Protein AF-A0A828UDC1-F1 (afdb_monomer_lite)

Foldseek 3Di:
DPPDPLLVVLCVVQVPPPPVDNVVSVVSSVQSSLCVVVPPDDSVVSD

Radius of gyration: 10.99 Å; chains: 1; bounding box: 25×17×34 Å

Organism: NCBI:txid868141

InterPro domains:
  IPR012337 Ribonuclease H-like superfamily [SSF53098] (1-47)
  IPR014735 Transposase, Tn5-like, N-terminal [NF049926] (8-43)
  IPR014735 Transposase, Tn5-like, N-terminal [PF14706] (8-46)
  IPR038215 Transposase, Tn5-like, N-terminal domain superfamily [G3DSA:1.10.246.40] (1-47)

Secondary structure (DSSP, 8-state):
---TTHHHHHHHHHTT---SSHHHHHHHHHHHHHHHHTTTS-GGGG-

Structure (mmCIF, N/CA/C/O backbone):
data_AF-A0A828UDC1-F1
#
_entry.id   AF-A0A828UDC1-F1
#
loop_
_atom_site.group_PDB
_atom_site.id
_atom_site.type_symbol
_atom_site.label_atom_id
_atom_site.label_alt_id
_atom_site.label_comp_id
_atom_site.label_asym_id
_atom_site.label_entity_id
_atom_site.label_seq_id
_atom_site.pdbx_PDB_ins_code
_atom_site.Cartn_x
_atom_site.Cartn_y
_atom_site.Cartn_z
_atom_site.occupancy
_atom_site.B_iso_or_equiv
_atom_site.auth_seq_id
_atom_site.auth_comp_id
_atom_site.auth_asym_id
_atom_site.auth_atom_id
_atom_site.pdbx_PDB_model_num
ATOM 1 N N . MET A 1 1 ? 5.016 -4.512 -22.187 1.00 41.34 1 MET A N 1
ATOM 2 C CA . MET A 1 1 ? 5.722 -4.809 -20.922 1.00 41.34 1 MET A CA 1
ATOM 3 C C . MET A 1 1 ? 4.762 -4.477 -19.791 1.00 41.34 1 MET A C 1
ATOM 5 O O . MET A 1 1 ? 4.170 -3.407 -19.816 1.00 41.34 1 MET A O 1
ATOM 9 N N . VAL A 1 2 ? 4.512 -5.450 -18.920 1.00 44.91 2 VAL A N 1
ATOM 10 C CA . VAL A 1 2 ? 3.406 -5.549 -17.951 1.00 44.91 2 VAL A CA 1
ATOM 11 C C . VAL A 1 2 ? 3.571 -4.535 -16.806 1.00 44.91 2 VAL A C 1
ATOM 13 O O . VAL A 1 2 ? 3.931 -4.895 -15.696 1.00 44.91 2 VAL A O 1
ATOM 16 N N . LEU A 1 3 ? 3.372 -3.243 -17.076 1.00 51.00 3 LEU A N 1
ATOM 17 C CA . LEU A 1 3 ? 3.336 -2.200 -16.035 1.00 51.00 3 LEU A CA 1
ATOM 18 C C . LEU A 1 3 ? 1.959 -2.091 -15.362 1.00 51.00 3 LEU A C 1
ATOM 20 O O . LEU A 1 3 ? 1.809 -1.387 -14.369 1.00 51.00 3 LEU A O 1
ATOM 24 N N . SER A 1 4 ? 0.951 -2.768 -15.913 1.00 55.75 4 SER A N 1
ATOM 25 C CA . SER A 1 4 ? -0.440 -2.434 -15.637 1.00 55.75 4 SER A CA 1
ATOM 26 C C . SER A 1 4 ? -1.013 -2.944 -14.332 1.00 55.75 4 SER A C 1
ATOM 28 O O . SER A 1 4 ? -2.143 -2.555 -14.087 1.00 55.75 4 SER A O 1
ATOM 30 N N . ASP A 1 5 ? -0.325 -3.714 -13.473 1.00 79.38 5 ASP A N 1
ATOM 31 C CA . ASP A 1 5 ? -0.959 -3.950 -12.169 1.00 79.38 5 ASP A CA 1
ATOM 32 C C . ASP A 1 5 ? -0.096 -4.415 -10.993 1.00 79.38 5 ASP A C 1
ATOM 34 O O . ASP A 1 5 ? -0.411 -5.376 -10.295 1.00 79.38 5 ASP A O 1
ATOM 38 N N . CYS A 1 6 ? 0.976 -3.684 -10.673 1.00 90.75 6 CYS A N 1
ATOM 39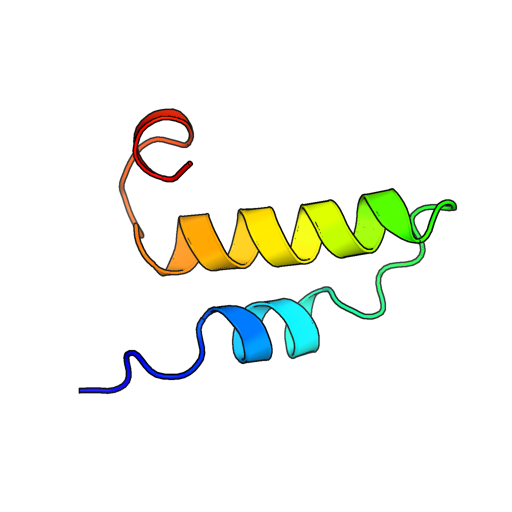 C CA . CYS A 1 6 ? 1.611 -3.862 -9.358 1.00 90.75 6 CYS A CA 1
ATOM 40 C C . CYS A 1 6 ? 0.616 -3.614 -8.206 1.00 90.75 6 CYS A C 1
ATOM 42 O O . CYS A 1 6 ? 0.785 -4.174 -7.124 1.00 90.75 6 CYS A O 1
ATOM 44 N N . TYR A 1 7 ? -0.425 -2.802 -8.437 1.00 92.06 7 TYR A N 1
ATOM 45 C CA . TYR A 1 7 ? -1.510 -2.612 -7.482 1.00 92.06 7 TYR A CA 1
ATOM 46 C C . TYR A 1 7 ? -2.427 -3.832 -7.400 1.00 92.06 7 TYR A C 1
ATOM 48 O O . TYR A 1 7 ? -2.626 -4.315 -6.290 1.00 92.06 7 TYR A O 1
ATOM 56 N N . SER A 1 8 ? -2.943 -4.377 -8.510 1.00 92.25 8 SER A N 1
ATOM 57 C CA . SER A 1 8 ? -3.768 -5.594 -8.436 1.00 92.25 8 SER A CA 1
ATOM 58 C C . SER A 1 8 ? -2.982 -6.787 -7.928 1.00 92.25 8 SER A C 1
ATOM 60 O O . SER A 1 8 ? -3.507 -7.492 -7.078 1.00 92.25 8 SER A O 1
ATOM 62 N N . TRP A 1 9 ? -1.707 -6.950 -8.297 1.00 93.88 9 TRP A N 1
ATOM 63 C CA . TRP A 1 9 ? -0.843 -7.944 -7.655 1.00 93.88 9 TRP A CA 1
ATOM 64 C C . TRP A 1 9 ? -0.797 -7.732 -6.135 1.00 93.88 9 TRP A C 1
ATOM 66 O O . TRP A 1 9 ? -1.084 -8.647 -5.366 1.00 93.88 9 TRP A O 1
ATOM 76 N N . ALA A 1 10 ? -0.503 -6.513 -5.673 1.00 94.94 10 ALA A N 1
ATOM 77 C CA . ALA A 1 10 ? -0.442 -6.226 -4.242 1.00 94.94 10 ALA A CA 1
ATOM 78 C C . ALA A 1 10 ? -1.803 -6.414 -3.550 1.00 94.94 10 ALA A C 1
ATOM 80 O O . ALA A 1 10 ? -1.857 -6.831 -2.394 1.00 94.94 10 ALA A O 1
ATOM 81 N N . ASN A 1 11 ? -2.904 -6.123 -4.237 1.00 94.62 11 ASN A N 1
ATOM 82 C CA . ASN A 1 11 ? -4.255 -6.285 -3.722 1.00 94.62 11 ASN A CA 1
ATOM 83 C C . ASN A 1 11 ? -4.661 -7.764 -3.647 1.00 94.62 11 ASN A C 1
ATOM 85 O O . ASN A 1 11 ? -5.248 -8.172 -2.651 1.00 94.62 11 ASN A O 1
ATOM 89 N N . GLU A 1 12 ? -4.299 -8.579 -4.634 1.00 95.81 12 GLU A N 1
ATOM 90 C CA . GLU A 1 12 ? -4.486 -10.033 -4.611 1.00 95.81 12 GLU A CA 1
ATOM 91 C C . GLU A 1 12 ? -3.698 -10.677 -3.464 1.00 95.81 12 GLU A C 1
ATOM 93 O O . GLU A 1 12 ? -4.228 -11.530 -2.754 1.00 95.81 12 GLU A O 1
ATOM 98 N N . GLN A 1 13 ? -2.455 -10.239 -3.234 1.00 95.88 13 GLN A N 1
ATOM 99 C CA . GLN A 1 13 ? -1.610 -10.798 -2.174 1.00 95.88 13 GLN A CA 1
ATOM 100 C C . GLN A 1 13 ? -1.989 -10.298 -0.770 1.00 95.88 13 GLN A C 1
ATOM 102 O O . GLN A 1 13 ? -1.979 -11.070 0.188 1.00 95.88 13 GLN A O 1
ATOM 107 N N . PHE A 1 14 ? -2.313 -9.008 -0.619 1.00 96.25 14 PHE A N 1
ATOM 108 C CA . PHE A 1 14 ? -2.417 -8.356 0.695 1.00 96.25 14 PHE A CA 1
ATOM 109 C C . PHE A 1 14 ? -3.776 -7.708 0.993 1.00 96.25 14 PHE A C 1
ATOM 111 O O . PHE A 1 14 ? -4.014 -7.303 2.134 1.00 96.25 14 PHE A O 1
ATOM 118 N N . GLY A 1 15 ? -4.697 -7.629 0.030 1.00 94.88 15 GLY A N 1
ATOM 119 C CA . GLY A 1 15 ? -6.000 -6.964 0.183 1.00 94.88 15 GLY A CA 1
ATOM 120 C C . GLY A 1 15 ? -6.916 -7.610 1.226 1.00 94.88 15 GLY A C 1
ATOM 121 O O . GLY A 1 15 ? -7.792 -6.950 1.783 1.00 94.88 15 GLY A O 1
ATOM 122 N N . HIS A 1 16 ? -6.672 -8.877 1.562 1.00 95.69 16 HIS A N 1
ATOM 123 C CA . HIS A 1 16 ? -7.436 -9.629 2.559 1.00 95.69 16 HIS A CA 1
ATOM 124 C C . HIS A 1 16 ? -6.770 -9.678 3.945 1.00 95.69 16 HIS A C 1
ATOM 126 O O . HIS A 1 16 ? -7.262 -10.364 4.846 1.00 95.69 16 HIS A O 1
ATOM 132 N N . ALA A 1 17 ? -5.666 -8.951 4.155 1.00 95.94 17 ALA A N 1
ATOM 133 C CA . ALA A 1 17 ? -4.967 -8.940 5.435 1.00 95.94 17 ALA A CA 1
ATOM 134 C C . ALA A 1 17 ? -5.849 -8.349 6.552 1.00 95.94 17 ALA A C 1
ATOM 136 O O . ALA A 1 17 ? -6.364 -7.233 6.453 1.00 95.94 17 ALA A O 1
ATOM 137 N N . ARG A 1 18 ? -5.997 -9.087 7.657 1.00 94.88 18 ARG A N 1
ATOM 138 C CA . ARG A 1 18 ? -6.806 -8.692 8.821 1.00 94.88 18 ARG A CA 1
ATOM 139 C C . ARG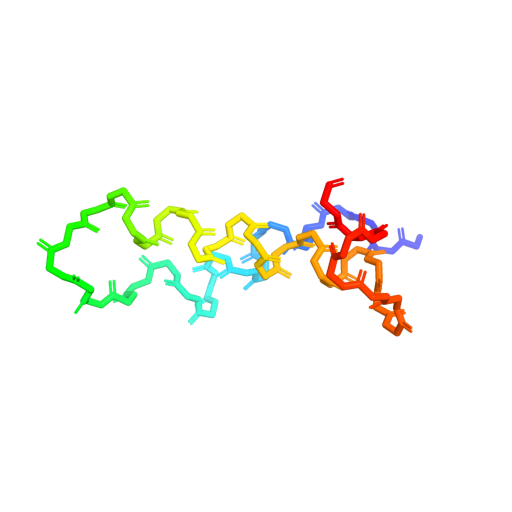 A 1 18 ? -5.960 -7.957 9.862 1.00 94.88 18 ARG A C 1
ATOM 141 O O . ARG A 1 18 ? -5.620 -8.507 10.901 1.00 94.88 18 ARG A O 1
ATOM 148 N N . LEU A 1 19 ? -5.640 -6.691 9.587 1.00 95.44 19 LEU A N 1
ATOM 149 C CA . LEU A 1 19 ? -4.785 -5.850 10.446 1.00 95.44 19 LEU A CA 1
ATOM 150 C C . LEU A 1 19 ? -5.545 -5.066 11.538 1.00 95.44 19 LEU A C 1
ATOM 152 O O . LEU A 1 19 ? -4.980 -4.162 12.161 1.00 95.44 19 LEU A O 1
ATOM 156 N N . GLY A 1 20 ? -6.832 -5.366 11.737 1.00 95.06 20 GLY A N 1
ATOM 157 C CA . GLY A 1 20 ? -7.708 -4.710 12.718 1.00 95.06 20 GLY A CA 1
ATOM 158 C C . GLY A 1 20 ? -8.199 -3.306 12.333 1.00 95.06 20 GLY A C 1
ATOM 159 O O . GLY A 1 20 ? -9.092 -2.784 12.987 1.00 95.06 20 GLY A O 1
ATOM 160 N N . ASP A 1 21 ? -7.665 -2.706 11.263 1.00 95.38 21 ASP A N 1
ATOM 161 C CA . ASP A 1 21 ? -8.121 -1.429 10.697 1.00 95.38 21 ASP A CA 1
ATOM 162 C C . ASP A 1 21 ? -8.012 -1.488 9.156 1.00 95.38 21 ASP A C 1
ATOM 164 O O . ASP A 1 21 ? -6.907 -1.701 8.643 1.00 95.38 21 ASP A O 1
ATOM 168 N N . PRO A 1 22 ? -9.107 -1.275 8.395 1.00 93.94 22 PRO A N 1
ATOM 169 C CA . PRO A 1 22 ? -9.086 -1.280 6.928 1.00 93.94 22 PRO A CA 1
ATOM 170 C C . PRO A 1 22 ? -8.061 -0.320 6.308 1.00 93.94 22 PRO A C 1
ATOM 172 O O . PRO A 1 22 ? -7.544 -0.568 5.217 1.00 93.94 22 PRO A O 1
ATOM 175 N N . ARG A 1 23 ? -7.721 0.777 6.997 1.00 96.50 23 ARG A N 1
ATOM 176 C CA . ARG A 1 23 ? -6.703 1.736 6.544 1.00 96.50 23 ARG A CA 1
ATOM 177 C C . ARG A 1 23 ? -5.306 1.128 6.557 1.00 96.50 23 ARG A C 1
ATOM 179 O O . ARG A 1 23 ? -4.509 1.449 5.679 1.00 96.50 23 ARG A O 1
ATOM 186 N N . ARG A 1 24 ? -5.011 0.232 7.504 1.00 97.25 24 ARG A N 1
ATOM 187 C CA . ARG A 1 24 ? -3.723 -0.478 7.566 1.00 97.25 24 ARG A CA 1
ATOM 188 C C . ARG A 1 24 ? -3.585 -1.447 6.401 1.00 97.25 24 ARG A C 1
ATOM 190 O O . ARG A 1 24 ? -2.544 -1.458 5.757 1.00 97.25 24 ARG A O 1
ATOM 197 N N . THR A 1 25 ? -4.646 -2.189 6.086 1.00 96.50 25 THR A N 1
ATOM 198 C CA . THR A 1 25 ? -4.673 -3.094 4.927 1.00 96.50 25 THR A CA 1
ATOM 199 C C . THR A 1 25 ? -4.503 -2.314 3.625 1.00 96.50 25 THR A C 1
ATOM 201 O O . THR A 1 25 ? -3.658 -2.662 2.806 1.00 96.50 25 THR A O 1
ATOM 204 N N . ARG A 1 26 ? -5.197 -1.177 3.473 1.00 95.31 26 ARG A N 1
ATOM 205 C CA . ARG A 1 26 ? -5.010 -0.288 2.315 1.00 95.31 26 ARG A CA 1
ATOM 206 C C . ARG A 1 26 ? -3.576 0.242 2.214 1.00 95.31 26 ARG A C 1
ATOM 208 O O . ARG A 1 26 ? -3.004 0.232 1.130 1.00 95.31 26 ARG A O 1
ATOM 215 N N . ARG A 1 27 ? -2.978 0.674 3.331 1.00 96.81 27 ARG A N 1
ATOM 216 C CA . ARG A 1 27 ? -1.587 1.154 3.354 1.00 96.81 27 ARG A CA 1
ATOM 217 C C . ARG A 1 27 ? -0.597 0.053 2.982 1.00 96.81 27 ARG A C 1
ATOM 219 O O . ARG A 1 27 ? 0.346 0.346 2.256 1.00 96.81 27 ARG A O 1
ATOM 226 N N . LEU A 1 28 ? -0.816 -1.175 3.451 1.00 96.94 28 LEU A N 1
ATOM 227 C CA . LEU A 1 28 ? 0.007 -2.335 3.107 1.00 96.94 28 LEU A CA 1
ATOM 228 C C .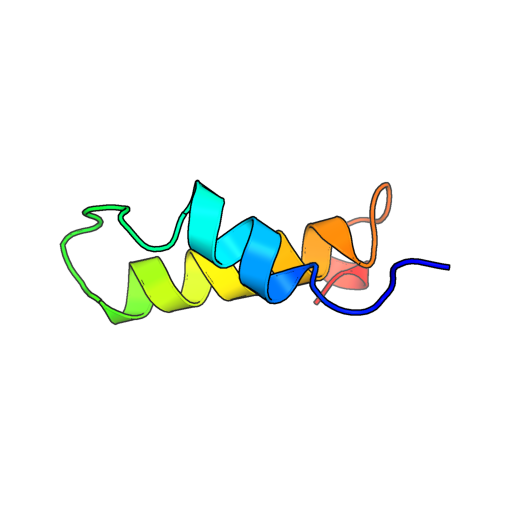 LEU A 1 28 ? -0.014 -2.602 1.599 1.00 96.94 28 LEU A C 1
ATOM 230 O O . LEU A 1 28 ? 1.050 -2.698 0.996 1.00 96.94 28 LEU A O 1
ATOM 234 N N . VAL A 1 29 ? -1.204 -2.650 0.992 1.00 96.00 29 VAL A N 1
ATOM 235 C CA . VAL A 1 29 ? -1.363 -2.844 -0.459 1.00 96.00 29 VAL A CA 1
ATOM 236 C C . VAL A 1 29 ? -0.643 -1.743 -1.238 1.00 96.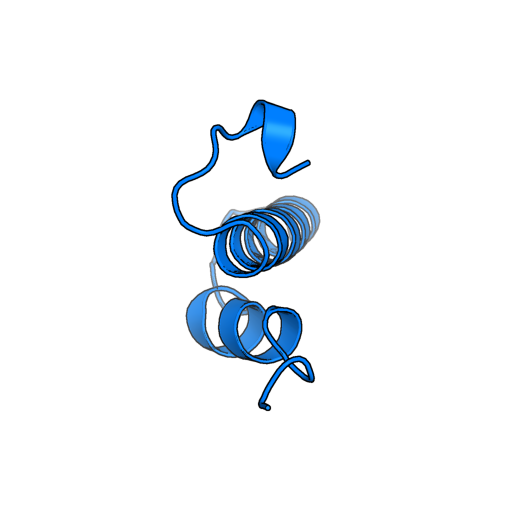00 29 VAL A C 1
ATOM 238 O O . VAL A 1 29 ? 0.150 -2.040 -2.127 1.00 96.00 29 VAL A O 1
ATOM 241 N N . SER A 1 30 ? -0.841 -0.472 -0.869 1.00 94.00 30 SER A N 1
ATOM 242 C CA . SER A 1 30 ? -0.147 0.644 -1.523 1.00 94.00 30 SER A CA 1
ATOM 243 C C . SER A 1 30 ? 1.372 0.526 -1.402 1.00 94.00 30 SER A C 1
ATOM 245 O O . SER A 1 30 ? 2.071 0.632 -2.403 1.00 94.00 30 SER A O 1
ATOM 247 N N . LEU A 1 31 ? 1.891 0.252 -0.205 1.00 94.75 31 LEU A N 1
ATOM 248 C CA . LEU A 1 31 ? 3.332 0.169 0.028 1.00 94.75 31 LEU A CA 1
ATOM 249 C C . LEU A 1 31 ? 3.968 -1.011 -0.723 1.00 94.75 31 LEU A C 1
ATOM 251 O O . LEU A 1 31 ? 5.023 -0.849 -1.327 1.00 94.7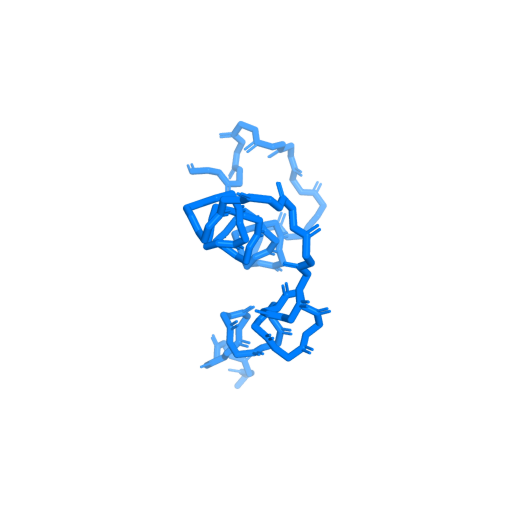5 31 LEU A O 1
ATOM 255 N N . ALA A 1 32 ? 3.307 -2.170 -0.753 1.00 94.69 32 ALA A N 1
ATOM 256 C CA . ALA A 1 32 ? 3.752 -3.321 -1.533 1.00 94.69 32 ALA A CA 1
ATOM 257 C C . ALA A 1 32 ? 3.738 -3.035 -3.042 1.00 94.69 32 ALA A C 1
ATOM 259 O O . ALA A 1 32 ? 4.676 -3.412 -3.741 1.00 94.69 32 ALA A O 1
ATOM 260 N N . SER A 1 33 ? 2.717 -2.328 -3.538 1.00 94.38 33 SER A N 1
ATOM 261 C CA . SER A 1 33 ? 2.642 -1.950 -4.951 1.00 94.38 33 SER A CA 1
ATOM 262 C C . SER A 1 33 ? 3.787 -1.022 -5.361 1.00 94.38 33 SER A C 1
ATOM 264 O O . SER A 1 33 ? 4.413 -1.256 -6.392 1.00 94.38 33 SER A O 1
ATOM 266 N N . SER A 1 34 ? 4.132 -0.033 -4.531 1.00 92.50 34 SER A N 1
ATOM 267 C CA . SER A 1 34 ? 5.230 0.892 -4.819 1.00 92.50 34 SER A CA 1
ATOM 268 C C . SER A 1 34 ? 6.597 0.205 -4.709 1.00 92.50 34 SER A C 1
ATOM 270 O O . SER A 1 34 ? 7.461 0.412 -5.557 1.00 92.50 34 SER A O 1
ATOM 272 N N . LEU A 1 35 ? 6.779 -0.708 -3.748 1.00 93.56 35 LEU A N 1
ATOM 273 C CA . LEU A 1 35 ? 7.985 -1.544 -3.680 1.00 93.56 35 LEU A CA 1
ATOM 274 C C . LEU A 1 35 ? 8.136 -2.460 -4.899 1.00 93.56 35 LEU A C 1
ATOM 276 O O . LEU A 1 35 ? 9.250 -2.653 -5.376 1.00 93.56 35 LEU A O 1
ATOM 280 N N . ALA A 1 36 ? 7.039 -3.014 -5.417 1.00 92.44 36 ALA A N 1
ATOM 281 C CA . ALA A 1 36 ? 7.067 -3.844 -6.618 1.00 92.44 36 ALA A CA 1
ATOM 282 C C . ALA A 1 36 ? 7.387 -3.024 -7.881 1.00 92.44 36 ALA A C 1
ATOM 284 O O . ALA A 1 36 ? 8.144 -3.487 -8.731 1.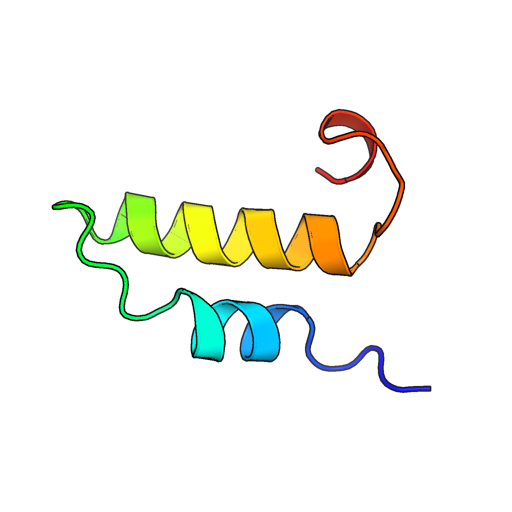00 92.44 36 ALA A O 1
ATOM 285 N N . GLN A 1 37 ? 6.870 -1.794 -7.985 1.00 91.31 37 GLN A N 1
ATOM 286 C CA . GLN A 1 37 ? 7.199 -0.863 -9.076 1.00 91.31 37 GLN A CA 1
ATOM 287 C C . GLN A 1 37 ? 8.676 -0.446 -9.068 1.00 91.31 37 GLN A C 1
ATOM 289 O O . GLN A 1 37 ? 9.273 -0.241 -10.122 1.00 91.31 37 GLN A O 1
ATOM 294 N N . HIS A 1 38 ? 9.266 -0.352 -7.878 1.00 90.88 38 HIS A N 1
ATOM 295 C CA . HIS A 1 38 ? 10.636 0.095 -7.644 1.00 90.88 38 HIS A CA 1
ATOM 296 C C . HIS A 1 38 ? 11.513 -1.031 -7.079 1.00 90.88 38 HIS A C 1
ATOM 298 O O . HIS A 1 38 ? 12.357 -0.804 -6.210 1.00 90.88 38 HIS A O 1
ATOM 304 N N . ALA A 1 39 ? 11.308 -2.260 -7.564 1.00 88.56 39 ALA A N 1
ATOM 305 C CA . ALA A 1 39 ? 11.973 -3.445 -7.038 1.00 88.56 39 ALA A CA 1
ATOM 306 C C . ALA A 1 39 ? 13.503 -3.276 -6.999 1.00 88.56 39 ALA A C 1
ATOM 308 O O . ALA A 1 39 ? 14.139 -2.903 -7.985 1.00 88.56 39 ALA A O 1
ATOM 309 N N . GLY A 1 40 ? 14.095 -3.556 -5.836 1.00 89.50 40 GLY A N 1
ATOM 310 C CA . GLY A 1 40 ? 15.535 -3.407 -5.599 1.00 89.50 40 GLY A CA 1
ATOM 311 C C . GLY A 1 40 ? 15.983 -2.002 -5.180 1.00 89.50 40 GLY A C 1
ATOM 312 O O . GLY A 1 40 ? 17.154 -1.821 -4.847 1.00 89.50 40 GLY A O 1
ATOM 313 N N . LEU A 1 41 ? 15.084 -1.012 -5.142 1.00 92.12 41 LEU A N 1
ATOM 314 C CA . LEU A 1 41 ? 15.360 0.299 -4.556 1.00 92.12 41 LEU A CA 1
ATOM 315 C C . LEU A 1 41 ? 15.039 0.318 -3.054 1.00 92.12 41 LEU A C 1
ATOM 317 O O . LEU A 1 41 ? 14.341 -0.543 -2.519 1.00 92.12 41 LEU A O 1
ATOM 321 N N . SER A 1 42 ? 15.574 1.314 -2.343 1.00 92.00 42 SER A N 1
ATOM 322 C CA . SER A 1 42 ? 15.234 1.520 -0.933 1.00 92.00 42 SER A CA 1
ATOM 323 C C . SER A 1 42 ? 13.780 1.971 -0.783 1.00 92.00 42 SER A C 1
ATOM 325 O O . SER A 1 42 ? 13.210 2.565 -1.697 1.00 92.00 42 SER A O 1
ATOM 327 N N . ILE A 1 43 ? 13.197 1.769 0.403 1.00 89.75 43 ILE A N 1
ATOM 328 C CA . ILE A 1 43 ? 11.818 2.191 0.709 1.00 89.75 43 ILE A CA 1
ATOM 329 C C . ILE A 1 43 ? 11.617 3.685 0.418 1.00 89.75 43 ILE A C 1
ATOM 331 O O . ILE A 1 43 ? 10.620 4.058 -0.182 1.00 89.75 43 ILE A O 1
ATOM 335 N N . VAL A 1 44 ? 12.596 4.524 0.776 1.00 90.50 44 VAL A N 1
ATOM 336 C CA . VAL A 1 44 ? 12.559 5.979 0.539 1.00 90.50 44 VAL A CA 1
ATOM 337 C C . VAL A 1 44 ? 12.538 6.322 -0.953 1.00 90.50 44 VAL A C 1
ATOM 339 O O . VAL A 1 44 ? 11.937 7.308 -1.352 1.00 90.50 44 VAL A O 1
ATOM 342 N N . LYS A 1 45 ? 13.200 5.517 -1.790 1.00 84.88 45 LYS A N 1
ATOM 343 C CA . LYS A 1 45 ? 13.198 5.689 -3.251 1.00 84.88 45 LYS A CA 1
ATOM 344 C C . LYS A 1 45 ? 11.999 5.023 -3.932 1.00 84.88 45 LYS A C 1
ATOM 346 O O . LYS A 1 45 ? 11.835 5.185 -5.134 1.00 84.88 45 LYS A O 1
ATOM 351 N N . SER A 1 46 ? 11.216 4.262 -3.174 1.00 83.31 46 SER A N 1
ATOM 352 C CA . SER A 1 46 ? 10.057 3.503 -3.645 1.00 83.31 46 SER A CA 1
ATOM 353 C C . SER A 1 46 ? 8.738 4.118 -3.181 1.00 83.31 46 SER A C 1
ATOM 355 O O . SER A 1 46 ? 7.709 3.472 -3.326 1.00 83.31 46 SER A O 1
ATOM 357 N N . SER A 1 47 ? 8.762 5.294 -2.546 1.00 72.00 47 SER A N 1
ATOM 358 C CA . SER A 1 47 ? 7.601 5.958 -1.938 1.00 72.00 47 SER A CA 1
ATOM 359 C C . SER A 1 47 ? 7.210 7.233 -2.656 1.00 72.00 47 SER A C 1
ATOM 361 O O . SER A 1 47 ? 8.152 7.979 -3.002 1.00 72.00 47 SER A O 1
#

Sequence (47 aa):
MVLSDCYSWANEQFGHARLGDPRRTRRLVSLASSLAQHAGLSIVKSS

pLDDT: mean 88.86, std 13.33, range [41.34, 97.25]